Protein AF-A0A0A7CNK3-F1 (afdb_monomer_lite)

Sequence (115 aa):
MVRFALLVTSSAIAATTALEWKCIFGTSTPVAVTPTGDIACMSSDGRNCEWTGSDAGCQSKLKTPVAPSNPLVCGAAHLAQWGSTGYDNPSHWCSQSKLALQAGQWECPDGILTP

Structure (mmCIF, N/CA/C/O backbone):
data_AF-A0A0A7CNK3-F1
#
_entry.id   AF-A0A0A7CNK3-F1
#
loop_
_atom_site.group_PDB
_atom_site.id
_atom_site.type_symbol
_atom_site.label_atom_id
_atom_site.label_alt_id
_atom_site.label_comp_id
_atom_site.label_asym_id
_atom_site.label_entity_id
_atom_site.label_seq_id
_atom_site.pdbx_PDB_ins_code
_atom_site.Cartn_x
_atom_site.Cartn_y
_atom_site.Cartn_z
_atom_site.occupancy
_atom_site.B_iso_or_equiv
_atom_site.auth_seq_id
_atom_site.auth_comp_id
_atom_site.auth_asym_id
_atom_site.auth_atom_id
_atom_site.pdbx_PDB_model_num
ATOM 1 N N . MET A 1 1 ? -27.366 -28.023 51.736 1.00 42.44 1 MET A N 1
ATOM 2 C CA . MET A 1 1 ? -26.134 -27.450 51.149 1.00 42.44 1 MET A CA 1
ATOM 3 C C . MET A 1 1 ? -26.418 -27.161 49.678 1.00 42.44 1 MET A C 1
ATOM 5 O O . MET A 1 1 ? -26.418 -28.091 48.887 1.00 42.44 1 MET A O 1
ATOM 9 N N . VAL A 1 2 ? -26.778 -25.924 49.320 1.00 41.91 2 VAL A N 1
ATOM 10 C CA . VAL A 1 2 ? -27.130 -25.549 47.935 1.00 41.91 2 VAL A CA 1
ATOM 11 C C . VAL A 1 2 ? -25.915 -24.867 47.315 1.00 41.91 2 VAL A C 1
ATOM 13 O O . VAL A 1 2 ? -25.532 -23.780 47.740 1.00 41.91 2 VAL A O 1
ATOM 16 N N . ARG A 1 3 ? -25.261 -25.534 46.361 1.00 54.38 3 ARG A N 1
ATOM 17 C CA . ARG A 1 3 ? -24.150 -24.960 45.595 1.00 54.38 3 ARG A CA 1
ATOM 18 C C . ARG A 1 3 ? -24.732 -24.114 44.463 1.00 54.38 3 ARG A C 1
ATOM 20 O O . ARG A 1 3 ? -25.199 -24.657 43.470 1.00 54.38 3 ARG A O 1
ATOM 27 N N . PHE A 1 4 ? -24.714 -22.795 44.636 1.00 51.47 4 PHE A N 1
ATOM 28 C CA . PHE A 1 4 ? -24.950 -21.842 43.553 1.00 51.47 4 PHE A CA 1
ATOM 29 C C . PHE A 1 4 ? -23.755 -21.887 42.595 1.00 51.47 4 PHE A C 1
ATOM 31 O O . PHE A 1 4 ? -22.652 -21.475 42.950 1.00 51.47 4 PHE A O 1
ATOM 38 N N . ALA A 1 5 ? -23.961 -22.427 41.396 1.00 56.28 5 ALA A N 1
ATOM 39 C CA . ALA A 1 5 ? -22.994 -22.327 40.313 1.00 56.28 5 ALA A CA 1
ATOM 40 C C . ALA A 1 5 ? -23.102 -20.923 39.697 1.00 56.28 5 ALA A C 1
ATOM 42 O O . ALA A 1 5 ? -24.113 -20.597 39.076 1.00 56.28 5 ALA A O 1
ATOM 43 N N . LEU A 1 6 ? -22.083 -20.079 39.897 1.00 53.75 6 LEU A N 1
ATOM 44 C CA . LEU A 1 6 ? -21.947 -18.823 39.160 1.00 53.75 6 LEU A CA 1
ATOM 45 C C . LEU A 1 6 ? -21.630 -19.146 37.694 1.00 53.75 6 LEU A C 1
ATOM 47 O O . LEU A 1 6 ? -20.563 -19.672 37.383 1.00 53.75 6 LEU A O 1
ATOM 51 N N . LEU A 1 7 ? -22.556 -18.813 36.797 1.00 53.16 7 LEU A N 1
ATOM 52 C CA . LEU A 1 7 ? -22.313 -18.781 35.359 1.00 53.16 7 LEU A CA 1
ATOM 53 C C . LEU A 1 7 ? -21.461 -17.545 35.043 1.00 53.16 7 LEU A C 1
ATOM 55 O O . LEU A 1 7 ? -21.953 -16.419 35.081 1.00 53.16 7 LEU A O 1
ATOM 59 N N . VAL A 1 8 ? -20.178 -17.752 34.749 1.00 58.72 8 VAL A N 1
ATOM 60 C CA . VAL A 1 8 ? -19.308 -16.710 34.190 1.00 58.72 8 VAL A CA 1
ATOM 61 C C . VAL A 1 8 ? -19.659 -16.570 32.710 1.00 58.72 8 VAL A C 1
ATOM 63 O O . VAL A 1 8 ? -19.294 -17.410 31.893 1.00 58.72 8 VAL A O 1
ATOM 66 N N . THR A 1 9 ? -20.416 -15.534 32.354 1.00 59.62 9 THR A N 1
ATOM 67 C CA . THR A 1 9 ? -20.708 -15.203 30.955 1.00 59.62 9 THR A CA 1
ATOM 68 C C . THR A 1 9 ? -19.532 -14.427 30.366 1.00 59.62 9 THR A C 1
ATOM 70 O O . THR A 1 9 ? -19.395 -13.225 30.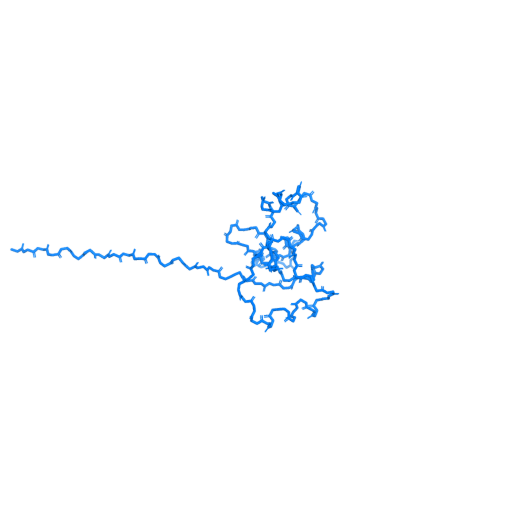593 1.00 59.62 9 THR A O 1
ATOM 73 N N . SER A 1 10 ? -18.657 -15.113 29.632 1.00 58.91 10 SER A N 1
ATOM 74 C CA . SER A 1 10 ? -17.571 -14.485 28.876 1.00 58.91 10 SER A CA 1
ATOM 75 C C . SER A 1 10 ? -18.122 -13.820 27.613 1.00 58.91 10 SER A C 1
ATOM 77 O O . SER A 1 10 ? -18.386 -14.486 26.616 1.00 58.91 10 SER A O 1
ATOM 79 N N . SER A 1 11 ? -18.287 -12.499 27.641 1.00 63.28 11 SER A N 1
ATOM 80 C CA . SER A 1 11 ? -18.529 -11.712 26.430 1.00 63.28 11 SER A CA 1
ATOM 81 C C . SER A 1 11 ? -17.218 -11.556 25.658 1.00 63.28 11 SER A C 1
ATOM 83 O O . SER A 1 11 ? -16.275 -10.942 26.155 1.00 63.28 11 SER A O 1
ATOM 85 N N . ALA A 1 12 ? -17.146 -12.100 24.442 1.00 63.12 12 ALA A N 1
ATOM 86 C CA . ALA A 1 12 ? -16.052 -11.819 23.520 1.00 63.12 12 ALA A CA 1
ATOM 87 C C . ALA A 1 12 ? -16.244 -10.412 22.934 1.00 63.12 12 ALA A C 1
ATOM 89 O O . ALA A 1 12 ? -17.158 -10.175 22.145 1.00 63.12 12 ALA A O 1
ATOM 90 N N . ILE A 1 13 ? -15.398 -9.464 23.337 1.00 57.47 13 ILE A N 1
ATOM 91 C CA . ILE A 1 13 ? -15.311 -8.154 22.692 1.00 57.47 13 ILE A CA 1
ATOM 92 C C . ILE A 1 13 ? -14.549 -8.380 21.383 1.00 57.47 13 ILE A C 1
ATOM 94 O O . ILE A 1 13 ? -13.353 -8.662 21.406 1.00 57.47 13 ILE A O 1
ATOM 98 N N . ALA A 1 14 ? -15.239 -8.304 20.244 1.00 55.97 14 ALA A N 1
ATOM 99 C CA . ALA A 1 14 ? -14.589 -8.284 18.941 1.00 55.97 14 ALA A CA 1
ATOM 100 C C . ALA A 1 14 ? -13.781 -6.982 18.830 1.00 55.97 14 ALA A C 1
ATOM 102 O O . ALA A 1 14 ? -14.330 -5.917 18.553 1.00 55.97 14 ALA A O 1
ATOM 103 N N . ALA A 1 15 ? -12.482 -7.050 19.115 1.00 55.78 15 ALA A N 1
ATOM 104 C CA . ALA A 1 15 ? -11.575 -5.950 18.847 1.00 55.78 15 ALA A CA 1
ATOM 105 C C . ALA A 1 15 ? -11.446 -5.810 17.327 1.00 55.78 15 ALA A C 1
ATOM 107 O O . ALA A 1 15 ? -10.793 -6.624 16.675 1.00 55.78 15 ALA A O 1
ATOM 108 N N . THR A 1 16 ? -12.084 -4.794 16.748 1.00 57.38 16 THR A N 1
ATOM 109 C CA . THR A 1 16 ? -11.795 -4.373 15.377 1.00 57.38 16 THR A CA 1
ATOM 110 C C . THR A 1 16 ? -10.371 -3.828 15.388 1.00 57.38 16 THR A C 1
ATOM 112 O O . THR A 1 16 ? -10.140 -2.682 15.768 1.00 57.38 16 THR A O 1
ATOM 115 N N . THR A 1 17 ? -9.386 -4.668 15.074 1.00 66.62 17 THR A N 1
ATOM 116 C CA . THR A 1 17 ? -7.991 -4.236 14.993 1.00 66.62 17 THR A CA 1
ATOM 117 C C . THR A 1 17 ? -7.895 -3.190 13.893 1.00 66.62 17 THR A C 1
ATOM 119 O O . THR A 1 17 ? -8.068 -3.508 12.714 1.00 66.62 17 THR A O 1
ATOM 122 N N . ALA A 1 18 ? -7.675 -1.935 14.282 1.00 77.50 18 ALA A N 1
ATOM 123 C CA . ALA A 1 18 ? -7.357 -0.881 13.336 1.00 77.50 18 ALA A CA 1
ATOM 124 C C . ALA A 1 18 ? -6.125 -1.313 12.530 1.00 77.50 18 ALA A C 1
ATOM 126 O O . ALA A 1 18 ? -5.161 -1.828 13.098 1.00 77.50 18 ALA A O 1
ATOM 127 N N . LEU A 1 19 ? -6.179 -1.141 11.210 1.00 87.06 19 LEU A N 1
ATOM 128 C CA . LEU A 1 19 ? -5.059 -1.486 10.343 1.00 87.06 19 LEU A CA 1
ATOM 129 C C . LEU A 1 19 ? -3.842 -0.623 10.698 1.00 87.06 19 LEU A C 1
ATOM 131 O O . LEU A 1 19 ? -3.948 0.600 10.808 1.00 87.06 19 LEU A O 1
ATOM 135 N N . GLU A 1 20 ? -2.686 -1.264 10.860 1.00 89.94 20 GLU A N 1
ATOM 136 C CA . GLU A 1 20 ? -1.414 -0.578 11.076 1.00 89.94 20 GLU A CA 1
ATOM 137 C C . GLU A 1 20 ? -0.892 -0.047 9.736 1.00 89.94 20 GLU A C 1
ATOM 139 O O . GLU A 1 20 ? -0.222 -0.746 8.973 1.00 89.94 20 GLU A O 1
ATOM 144 N N . TRP A 1 21 ? -1.254 1.196 9.426 1.00 92.06 21 TRP A N 1
ATOM 145 C CA . TRP A 1 21 ? -0.861 1.859 8.188 1.00 92.06 21 TRP A CA 1
ATOM 146 C C . TRP A 1 21 ? 0.626 2.208 8.168 1.00 92.06 21 TRP A C 1
ATOM 148 O O . TRP A 1 21 ? 1.152 2.835 9.087 1.00 92.06 21 TRP A O 1
ATOM 158 N N . LYS A 1 22 ? 1.289 1.860 7.067 1.00 92.38 22 LYS A N 1
ATOM 159 C CA . LYS A 1 22 ? 2.703 2.123 6.806 1.00 92.38 22 LYS A CA 1
ATOM 160 C C . LYS A 1 22 ? 2.866 2.767 5.437 1.00 92.38 22 LYS A C 1
ATOM 162 O O . LYS A 1 22 ? 2.147 2.462 4.490 1.00 92.38 22 LYS A O 1
ATOM 167 N N . CYS A 1 23 ? 3.849 3.649 5.334 1.00 92.50 23 CYS A N 1
ATOM 168 C CA . CYS A 1 23 ? 4.314 4.178 4.061 1.00 92.50 23 CYS A CA 1
ATOM 169 C C . CYS A 1 23 ? 5.599 3.457 3.688 1.00 92.50 23 CYS A C 1
ATOM 171 O O . CYS A 1 23 ? 6.612 3.611 4.370 1.00 92.50 23 CYS A O 1
ATOM 173 N N . ILE A 1 24 ? 5.539 2.669 2.621 1.00 91.06 24 ILE A N 1
ATOM 174 C CA . ILE A 1 24 ? 6.697 1.980 2.058 1.00 91.06 24 ILE A CA 1
ATOM 175 C C . ILE A 1 24 ? 7.180 2.708 0.806 1.00 91.06 24 ILE A C 1
ATOM 177 O O . ILE A 1 24 ? 6.391 3.321 0.079 1.00 91.06 24 ILE A O 1
ATOM 181 N N . PHE A 1 25 ? 8.480 2.609 0.549 1.00 84.00 25 PHE A N 1
ATOM 182 C CA . PHE A 1 25 ? 9.092 3.190 -0.636 1.00 84.00 25 PHE A CA 1
ATOM 183 C C . PHE A 1 25 ? 8.451 2.633 -1.919 1.00 84.00 25 PHE A C 1
ATOM 185 O O . PHE A 1 25 ? 8.190 1.435 -2.028 1.00 84.00 25 PHE A O 1
ATOM 192 N N . GLY A 1 26 ? 8.179 3.508 -2.889 1.00 80.56 26 GLY A N 1
ATOM 193 C CA . GLY A 1 26 ? 7.713 3.124 -4.228 1.00 80.56 26 GLY A CA 1
ATOM 194 C C . GLY A 1 26 ? 6.219 2.806 -4.370 1.00 80.56 26 GLY A C 1
ATOM 195 O O . GLY A 1 26 ? 5.771 2.566 -5.486 1.00 80.56 26 GLY A O 1
ATOM 196 N N . THR A 1 27 ? 5.434 2.827 -3.286 1.00 84.69 27 THR A N 1
ATOM 197 C CA . THR A 1 27 ? 3.968 2.635 -3.354 1.00 84.69 27 THR A CA 1
ATOM 198 C C . THR A 1 27 ? 3.202 3.952 -3.205 1.00 84.69 27 THR A C 1
ATOM 200 O O . THR A 1 27 ? 2.085 4.069 -3.687 1.00 84.69 27 THR A O 1
ATOM 203 N N . SER A 1 28 ? 3.799 4.971 -2.578 1.00 88.62 28 SER A N 1
ATOM 204 C CA . SER A 1 28 ? 3.274 6.346 -2.470 1.00 88.62 28 SER A CA 1
ATOM 205 C C . SER A 1 28 ? 1.803 6.476 -2.013 1.00 88.62 28 SER A C 1
ATOM 207 O O . SER A 1 28 ? 1.183 7.522 -2.160 1.00 88.62 28 SER A O 1
ATOM 209 N N . THR A 1 29 ? 1.237 5.447 -1.389 1.00 92.75 29 THR A N 1
ATOM 210 C CA . THR A 1 29 ? -0.034 5.453 -0.654 1.00 92.75 29 THR A CA 1
ATOM 211 C C . THR A 1 29 ? 0.180 4.678 0.642 1.00 92.75 29 THR A C 1
ATOM 213 O O . THR A 1 29 ? 0.989 3.743 0.650 1.00 92.75 29 THR A O 1
ATOM 216 N N . PRO A 1 30 ? -0.519 5.014 1.740 1.00 93.88 30 PRO A N 1
ATOM 217 C CA . PRO A 1 30 ? -0.477 4.187 2.933 1.00 93.88 30 PRO A CA 1
ATOM 218 C C . PRO A 1 30 ? -0.998 2.784 2.623 1.00 93.88 30 PRO A C 1
ATOM 220 O O . PRO A 1 30 ? -2.049 2.629 1.993 1.00 93.88 30 PRO A O 1
ATOM 223 N N . VAL A 1 31 ? -0.267 1.776 3.083 1.00 94.56 31 VAL A N 1
ATOM 224 C CA . VAL A 1 31 ? -0.605 0.358 2.950 1.00 94.56 31 VAL A CA 1
ATOM 225 C C . VAL A 1 31 ? -0.563 -0.330 4.306 1.00 94.56 31 VAL A C 1
ATOM 227 O O . VAL A 1 31 ? 0.122 0.124 5.219 1.00 94.56 31 VAL A O 1
ATOM 230 N N . ALA A 1 32 ? -1.305 -1.418 4.456 1.00 93.62 32 ALA A N 1
ATOM 231 C CA . ALA A 1 32 ? -1.350 -2.204 5.680 1.00 93.62 32 ALA A CA 1
ATOM 232 C C . ALA A 1 32 ? -1.552 -3.687 5.370 1.00 93.62 32 ALA A C 1
ATOM 234 O O . ALA A 1 32 ? -2.011 -4.054 4.287 1.00 93.62 32 ALA A O 1
ATOM 235 N N . VAL A 1 33 ? -1.244 -4.531 6.352 1.00 92.75 33 VAL A N 1
ATOM 236 C CA . VAL A 1 33 ? -1.618 -5.946 6.336 1.00 92.75 33 VAL A CA 1
ATOM 237 C C . VAL A 1 33 ? -2.967 -6.085 7.037 1.00 92.75 33 VAL A C 1
ATOM 239 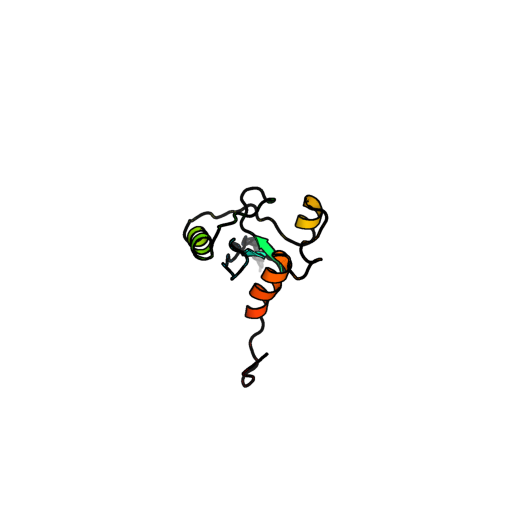O O . VAL A 1 33 ? -3.152 -5.626 8.163 1.00 92.75 33 VAL A O 1
ATOM 242 N N . THR A 1 34 ? -3.929 -6.685 6.350 1.00 91.50 34 THR A N 1
ATOM 243 C CA . THR A 1 34 ? -5.252 -7.014 6.889 1.00 91.50 34 THR A CA 1
ATOM 244 C C . THR A 1 34 ? -5.167 -8.163 7.900 1.00 91.50 34 THR A C 1
ATOM 246 O O . THR A 1 34 ? -4.211 -8.939 7.863 1.00 91.50 34 THR A O 1
ATOM 249 N N . PRO A 1 35 ? -6.178 -8.358 8.769 1.00 88.94 35 PRO A N 1
ATOM 250 C CA . PRO A 1 35 ? -6.198 -9.487 9.706 1.00 88.94 35 PRO A CA 1
ATOM 251 C C . PRO A 1 35 ? -6.134 -10.866 9.032 1.00 88.94 35 PRO A C 1
ATOM 253 O O . PRO A 1 35 ? -5.701 -11.834 9.649 1.00 88.94 35 PRO A O 1
ATOM 256 N N . THR A 1 36 ? -6.551 -10.965 7.766 1.00 88.19 36 THR A N 1
ATOM 257 C CA . THR A 1 36 ? -6.462 -12.189 6.955 1.00 88.19 36 THR A CA 1
ATOM 258 C C . THR A 1 36 ? -5.107 -12.354 6.258 1.00 88.19 36 THR A C 1
ATOM 260 O O . THR A 1 36 ? -4.901 -13.344 5.563 1.00 88.19 36 THR A O 1
ATOM 263 N N . GLY A 1 37 ? -4.175 -11.411 6.434 1.00 90.12 37 GLY A N 1
ATOM 264 C CA . GLY A 1 37 ? -2.825 -11.450 5.865 1.00 90.12 37 GLY A CA 1
ATOM 265 C C . GLY A 1 37 ? -2.695 -10.861 4.457 1.00 90.12 37 GLY A C 1
ATOM 266 O O . GLY A 1 37 ? -1.602 -10.877 3.890 1.00 90.12 37 GLY A O 1
ATOM 267 N N . ASP A 1 38 ? -3.779 -10.329 3.889 1.00 94.00 38 ASP A N 1
ATOM 268 C CA . ASP A 1 38 ? -3.762 -9.637 2.599 1.00 94.00 38 ASP A CA 1
ATOM 269 C C . ASP A 1 38 ? -3.315 -8.185 2.729 1.00 94.00 38 ASP A C 1
ATOM 271 O O . ASP A 1 38 ? -3.463 -7.570 3.783 1.00 94.00 38 ASP A O 1
ATOM 275 N N . ILE A 1 39 ? -2.809 -7.616 1.639 1.00 95.12 39 ILE A N 1
ATOM 276 C CA . ILE A 1 39 ? -2.427 -6.209 1.583 1.00 95.12 39 ILE A CA 1
ATOM 277 C C . ILE A 1 39 ? -3.648 -5.341 1.312 1.00 95.12 39 ILE A C 1
ATOM 279 O O . ILE A 1 39 ? -4.460 -5.638 0.441 1.00 95.12 39 ILE A O 1
ATOM 283 N N . ALA A 1 40 ? -3.745 -4.238 2.038 1.00 94.81 40 ALA A N 1
ATOM 284 C CA . ALA A 1 40 ? -4.714 -3.183 1.816 1.00 94.81 40 ALA A CA 1
ATOM 285 C C . ALA A 1 40 ? -4.002 -1.862 1.535 1.00 94.81 40 ALA A C 1
ATOM 287 O O . ALA A 1 40 ? -2.980 -1.574 2.157 1.00 94.81 40 ALA A O 1
ATOM 288 N N . CYS A 1 41 ? -4.568 -1.030 0.664 1.00 94.25 41 CYS A N 1
ATOM 289 C CA . CYS A 1 41 ? -4.215 0.386 0.598 1.00 94.25 41 CYS A CA 1
ATOM 290 C C . CYS A 1 41 ? -5.296 1.240 1.268 1.00 94.25 41 CYS A C 1
ATOM 292 O O . CYS A 1 41 ? -6.474 0.871 1.329 1.00 94.25 41 CYS A O 1
ATOM 294 N N . MET A 1 42 ? -4.892 2.402 1.775 1.00 92.81 42 MET A N 1
ATOM 295 C CA . MET A 1 42 ? -5.827 3.389 2.295 1.00 92.81 42 MET A CA 1
ATOM 296 C C . MET A 1 42 ? -6.713 3.880 1.153 1.00 92.81 42 MET A C 1
ATOM 298 O O . MET A 1 42 ? -6.217 4.310 0.116 1.00 92.81 42 MET A O 1
ATOM 302 N N . SER A 1 43 ? -8.022 3.783 1.347 1.00 92.00 43 SER A N 1
ATOM 303 C CA . SER A 1 43 ? -9.038 4.126 0.358 1.00 92.00 43 SER A CA 1
ATOM 304 C C . SER A 1 43 ? -10.292 4.631 1.070 1.00 92.00 43 SER A C 1
ATOM 306 O O . SER A 1 43 ? -10.575 4.248 2.208 1.00 92.00 43 SER A O 1
ATOM 308 N N . SER A 1 44 ? -11.028 5.530 0.427 1.00 90.44 44 SER A N 1
ATOM 309 C CA . SER A 1 44 ? -12.311 6.042 0.914 1.00 90.44 44 SER A CA 1
ATOM 310 C C . SER A 1 44 ? -13.511 5.321 0.286 1.00 90.44 44 SER A C 1
ATOM 312 O O . SER A 1 44 ? -14.599 5.331 0.858 1.00 90.44 44 SER A O 1
ATOM 314 N N . ASP A 1 45 ? -13.317 4.641 -0.846 1.00 90.56 45 ASP A N 1
ATOM 315 C CA . ASP A 1 45 ? -14.372 4.005 -1.641 1.00 90.56 45 ASP A CA 1
ATOM 316 C C . ASP A 1 45 ? -14.223 2.477 -1.758 1.00 90.56 45 ASP A C 1
ATOM 318 O O . ASP A 1 45 ? -15.093 1.818 -2.329 1.00 90.56 45 ASP A O 1
ATOM 322 N N . GLY A 1 46 ? -13.159 1.893 -1.197 1.00 91.19 46 GLY A N 1
ATOM 323 C CA . GLY A 1 46 ? -12.864 0.461 -1.293 1.00 91.19 46 GLY A CA 1
ATOM 324 C C . GLY A 1 46 ? -12.411 0.024 -2.679 1.00 91.19 46 GLY A C 1
ATOM 325 O O . GLY A 1 46 ? -12.356 -1.179 -2.938 1.00 91.19 46 GLY A O 1
ATOM 326 N N . ARG A 1 47 ? -12.116 0.977 -3.573 1.00 91.50 47 ARG A N 1
ATOM 327 C CA . ARG A 1 47 ? -11.803 0.731 -4.983 1.00 91.50 47 ARG A CA 1
ATOM 328 C C . ARG A 1 47 ? -10.546 1.438 -5.463 1.00 91.50 47 ARG A C 1
ATOM 330 O O . ARG A 1 47 ? -9.778 0.847 -6.217 1.00 91.50 47 ARG A O 1
ATOM 337 N N . ASN A 1 48 ? -10.339 2.682 -5.057 1.00 91.62 48 ASN A N 1
ATOM 338 C CA . ASN A 1 48 ? -9.215 3.519 -5.449 1.00 91.62 48 ASN A CA 1
ATOM 339 C C . ASN A 1 48 ? -8.367 3.851 -4.223 1.00 91.62 48 ASN A C 1
ATOM 341 O O . ASN A 1 48 ? -8.884 4.321 -3.208 1.00 91.62 48 ASN A O 1
ATOM 345 N N . CYS A 1 49 ? -7.058 3.629 -4.318 1.00 92.94 49 CYS A N 1
ATOM 346 C CA . CYS A 1 49 ? -6.143 4.040 -3.261 1.00 92.94 49 CYS A CA 1
ATOM 347 C C . CYS A 1 49 ? -5.997 5.566 -3.220 1.00 92.94 49 CYS A C 1
ATOM 349 O O . CYS A 1 49 ? -6.021 6.248 -4.247 1.00 92.94 49 CYS A O 1
ATOM 351 N N . GLU A 1 50 ? -5.758 6.088 -2.025 1.00 92.56 50 GLU A N 1
ATOM 352 C CA . GLU A 1 50 ? -5.429 7.484 -1.746 1.00 92.56 50 GLU A CA 1
ATOM 353 C C . GLU A 1 50 ? -3.965 7.776 -2.116 1.00 92.56 50 GLU A C 1
ATOM 355 O O . GLU A 1 50 ? -3.131 8.087 -1.259 1.00 92.56 50 GLU A O 1
ATOM 360 N N . TRP A 1 51 ? -3.643 7.658 -3.408 1.00 92.81 51 TRP A N 1
ATOM 361 C CA . TRP A 1 51 ? -2.301 7.903 -3.925 1.00 92.81 51 TRP A CA 1
ATOM 362 C C . TRP A 1 51 ? -1.832 9.316 -3.597 1.00 92.81 51 TRP A C 1
ATOM 364 O O . TRP A 1 51 ? -2.531 10.312 -3.785 1.00 92.81 51 TRP A O 1
ATOM 374 N N . THR A 1 52 ? -0.594 9.402 -3.149 1.00 86.94 52 THR A N 1
ATOM 375 C CA . THR A 1 52 ? 0.114 10.650 -2.918 1.00 86.94 52 THR A CA 1
ATOM 376 C C . THR A 1 52 ? 1.301 10.666 -3.869 1.00 86.94 52 THR A C 1
ATOM 378 O O . THR A 1 52 ? 1.944 9.647 -4.065 1.00 86.94 52 THR A O 1
ATOM 381 N N . GLY A 1 53 ? 1.605 11.780 -4.529 1.00 87.69 53 GLY A N 1
ATOM 382 C CA . GLY A 1 53 ? 2.670 11.802 -5.545 1.00 87.69 53 GLY A CA 1
ATOM 383 C C . GLY A 1 53 ? 4.099 11.646 -4.997 1.00 87.69 53 GLY A C 1
ATOM 384 O O . GLY A 1 53 ? 5.051 11.859 -5.741 1.00 87.69 53 GLY A O 1
ATOM 385 N N . SER A 1 54 ? 4.275 11.380 -3.697 1.00 90.38 54 SER A N 1
ATOM 386 C CA . SER A 1 54 ? 5.578 11.292 -3.034 1.00 90.38 54 SER A CA 1
ATOM 387 C C . SER A 1 54 ? 5.498 10.587 -1.677 1.00 90.38 54 SER A C 1
ATOM 389 O O . SER A 1 54 ? 4.451 10.572 -1.029 1.00 90.38 54 SER A O 1
ATOM 391 N N . ASP A 1 55 ? 6.633 10.091 -1.183 1.00 88.56 55 ASP A N 1
ATOM 392 C CA . ASP A 1 55 ? 6.725 9.490 0.156 1.00 88.56 55 ASP A CA 1
ATOM 393 C C . ASP A 1 55 ? 6.353 10.488 1.265 1.00 88.56 55 ASP A C 1
ATOM 395 O O . ASP A 1 55 ? 5.663 10.139 2.221 1.00 88.56 55 ASP A O 1
ATOM 399 N N . ALA A 1 56 ? 6.738 11.760 1.114 1.00 90.38 56 ALA A N 1
ATOM 400 C CA . ALA A 1 56 ? 6.347 12.825 2.038 1.00 90.38 56 ALA A CA 1
A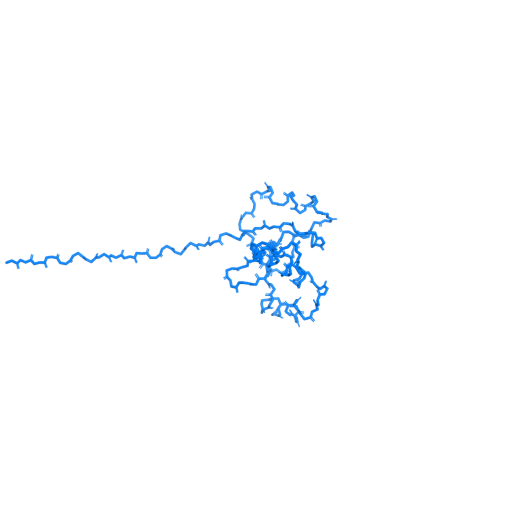TOM 401 C C . ALA A 1 56 ? 4.821 13.047 2.052 1.00 90.38 56 ALA A C 1
ATOM 403 O O . ALA A 1 56 ? 4.232 13.294 3.112 1.00 90.38 56 ALA A O 1
ATOM 404 N N . GLY A 1 57 ? 4.169 12.915 0.892 1.00 90.62 57 GLY A N 1
ATOM 405 C CA . GLY A 1 57 ? 2.713 12.928 0.775 1.00 90.62 57 GLY A CA 1
ATOM 406 C C . GLY A 1 57 ? 2.077 11.768 1.540 1.00 90.62 57 GLY A C 1
ATOM 407 O O . GLY A 1 57 ? 1.143 11.985 2.314 1.00 90.62 57 GLY A O 1
ATOM 408 N N . CYS A 1 58 ? 2.641 10.567 1.414 1.00 91.88 58 CYS A N 1
ATOM 409 C CA . CYS A 1 58 ? 2.153 9.379 2.107 1.00 91.88 58 CYS A CA 1
ATOM 410 C C . CYS A 1 58 ? 2.240 9.573 3.624 1.00 91.88 58 CYS A C 1
ATOM 412 O O . CYS A 1 58 ? 1.255 9.403 4.342 1.00 91.88 58 CYS A O 1
ATOM 414 N N . GLN A 1 59 ? 3.395 10.029 4.115 1.00 90.69 59 GLN A N 1
ATOM 415 C CA . GLN A 1 59 ? 3.613 10.294 5.541 1.00 90.69 59 GLN A CA 1
ATOM 416 C C . GLN A 1 59 ? 2.643 11.349 6.092 1.00 90.69 59 GLN A C 1
ATOM 418 O O . GLN A 1 59 ? 2.241 11.291 7.253 1.00 90.69 59 GLN A O 1
ATOM 423 N N . SER A 1 60 ? 2.228 12.309 5.264 1.00 90.12 60 SER A N 1
ATOM 424 C CA . SER A 1 60 ? 1.239 13.321 5.652 1.00 90.12 60 SER A CA 1
ATOM 425 C C . SER A 1 60 ? -0.161 12.724 5.848 1.00 90.12 60 SER A C 1
ATOM 427 O O . SER A 1 60 ? -0.880 13.152 6.754 1.00 90.12 60 SER A O 1
ATOM 429 N N . LYS A 1 61 ? -0.534 11.687 5.081 1.00 87.81 61 LYS A N 1
ATOM 430 C CA . LYS A 1 61 ? -1.799 10.956 5.280 1.00 87.81 61 LYS A CA 1
ATOM 431 C C . LYS A 1 61 ? -1.829 10.236 6.631 1.00 87.81 61 LYS A C 1
ATOM 433 O O . LYS A 1 61 ? -2.858 10.274 7.291 1.00 87.81 61 LYS A O 1
ATOM 438 N N . LEU A 1 62 ? -0.703 9.677 7.087 1.00 88.06 62 LEU A N 1
ATOM 439 C CA . LEU A 1 62 ? -0.612 9.000 8.394 1.00 88.06 62 LEU A CA 1
ATOM 440 C C . LEU A 1 62 ? -0.775 9.947 9.594 1.00 88.06 62 LEU A C 1
ATOM 442 O O . LEU A 1 62 ? -1.225 9.530 10.656 1.00 88.06 62 LEU A O 1
ATOM 446 N N . LYS A 1 63 ? -0.412 11.226 9.437 1.00 81.00 63 LYS A N 1
ATOM 447 C CA . LYS A 1 63 ? -0.565 12.257 10.481 1.00 81.00 63 LYS A CA 1
ATOM 448 C C . LYS A 1 63 ? -1.993 12.782 10.593 1.00 81.00 63 LYS A C 1
ATOM 450 O O . LYS A 1 63 ? -2.333 13.422 11.586 1.00 81.00 63 LYS A O 1
ATOM 455 N N . THR A 1 64 ? -2.808 12.559 9.564 1.00 68.75 64 THR A N 1
ATOM 456 C CA . THR A 1 64 ? -4.199 12.996 9.563 1.00 68.75 64 THR A CA 1
ATOM 457 C C . THR A 1 64 ? -5.027 11.921 10.264 1.00 68.75 64 THR A C 1
ATOM 459 O O . THR A 1 64 ? -4.959 10.762 9.857 1.00 68.75 64 THR A O 1
ATOM 462 N N . PRO A 1 65 ? -5.816 12.255 11.298 1.00 60.38 65 PRO A N 1
ATOM 463 C CA . PRO A 1 65 ? -6.721 11.306 11.927 1.00 60.38 65 PRO A CA 1
ATOM 464 C C . PRO A 1 65 ? -7.885 11.008 10.976 1.00 60.38 65 PRO A C 1
ATOM 466 O O . PRO A 1 65 ? -8.979 11.539 11.121 1.00 60.38 65 PRO A O 1
ATOM 469 N N . VAL A 1 66 ? -7.643 10.170 9.973 1.00 56.94 66 VAL A N 1
ATOM 470 C CA . VAL A 1 66 ? -8.697 9.517 9.198 1.00 56.94 66 VAL A CA 1
ATOM 471 C C . VAL A 1 66 ? -8.537 8.011 9.370 1.00 56.94 66 VAL A C 1
ATOM 473 O O . VAL A 1 66 ? -8.059 7.287 8.505 1.00 56.94 66 VAL A O 1
ATOM 476 N N . ALA A 1 67 ? -8.928 7.550 10.554 1.00 54.44 67 ALA A N 1
ATOM 477 C CA . ALA A 1 67 ? -9.664 6.298 10.675 1.00 54.44 67 ALA A CA 1
ATOM 478 C C . ALA A 1 67 ? -11.131 6.586 10.296 1.00 54.44 67 ALA A C 1
ATOM 480 O O . ALA A 1 67 ? -11.567 7.716 10.520 1.00 54.44 67 ALA A O 1
ATOM 481 N N . PRO A 1 68 ? -11.957 5.641 9.820 1.00 57.16 68 PRO A N 1
ATOM 482 C CA . PRO A 1 68 ? -11.702 4.373 9.149 1.00 57.16 68 PRO A CA 1
ATOM 483 C C . PRO A 1 68 ? -11.747 4.554 7.620 1.00 57.16 68 PRO A C 1
ATOM 485 O O . PRO A 1 68 ? -12.696 5.112 7.072 1.00 57.16 68 PRO A O 1
ATOM 488 N N . SER A 1 69 ? -10.735 4.064 6.913 1.00 70.81 69 SER A N 1
ATOM 489 C CA . SER A 1 69 ? -10.797 3.892 5.460 1.00 70.81 69 SER A CA 1
ATOM 490 C C . SER A 1 69 ? -11.707 2.708 5.117 1.00 70.81 69 SER A C 1
ATOM 492 O O . SER A 1 69 ? -11.800 1.757 5.892 1.00 70.81 69 SER A O 1
ATOM 494 N N . ASN A 1 70 ? -12.376 2.753 3.964 1.00 89.56 70 ASN A N 1
ATOM 495 C CA . ASN A 1 70 ? -12.879 1.550 3.305 1.00 89.56 70 ASN A CA 1
ATOM 496 C C . ASN A 1 70 ? -11.720 1.043 2.437 1.00 89.56 70 ASN A C 1
ATOM 498 O O . ASN A 1 70 ? -11.567 1.536 1.321 1.00 89.56 70 ASN A O 1
ATOM 502 N N . PRO A 1 71 ? -10.816 0.191 2.955 1.00 92.19 71 PRO A N 1
ATOM 503 C CA . PRO A 1 71 ? -9.609 -0.179 2.234 1.00 92.19 71 PRO A CA 1
ATOM 504 C C . PRO A 1 71 ? -9.937 -0.921 0.942 1.00 92.19 71 PRO A C 1
ATOM 506 O O . PRO A 1 71 ? -10.797 -1.801 0.919 1.00 92.19 71 PRO A O 1
ATOM 509 N N . LEU A 1 72 ? -9.165 -0.649 -0.107 1.00 94.00 72 LEU A N 1
ATOM 510 C CA . LEU A 1 72 ? -9.066 -1.584 -1.219 1.00 94.00 72 LEU A CA 1
ATOM 511 C C . LEU A 1 72 ? -8.113 -2.699 -0.784 1.00 94.00 72 LEU A C 1
ATOM 513 O O . LEU A 1 72 ? -6.927 -2.455 -0.546 1.00 94.00 72 LEU A O 1
ATOM 517 N N . VAL A 1 73 ? -8.646 -3.912 -0.678 1.00 95.56 73 VAL A N 1
ATOM 518 C CA . VAL A 1 73 ? -7.890 -5.110 -0.305 1.00 95.56 73 VAL A CA 1
ATOM 519 C C . VAL A 1 73 ? -7.472 -5.853 -1.575 1.00 95.56 73 VAL A C 1
ATOM 521 O O . VAL A 1 73 ? -8.296 -6.086 -2.458 1.00 95.56 73 VAL A O 1
ATOM 524 N N . CYS A 1 74 ? -6.194 -6.218 -1.670 1.00 96.75 74 CYS A N 1
ATOM 525 C CA . CYS A 1 74 ? -5.638 -7.093 -2.703 1.00 96.75 74 CYS A CA 1
ATOM 526 C C . CYS A 1 74 ? -6.263 -8.506 -2.634 1.00 96.75 74 CYS A C 1
ATOM 528 O O . CYS A 1 74 ? -7.158 -8.784 -1.835 1.00 96.75 74 CYS A O 1
ATOM 530 N N . GLY A 1 75 ? -5.835 -9.428 -3.496 1.00 95.88 75 GLY A N 1
ATOM 531 C CA . GLY A 1 75 ? -6.362 -10.792 -3.488 1.00 95.88 75 GLY A CA 1
ATOM 532 C C . GLY A 1 75 ? -7.778 -10.867 -4.062 1.00 95.88 75 GLY A C 1
ATOM 533 O O . GLY A 1 75 ? -8.066 -10.307 -5.120 1.00 95.88 75 GLY A O 1
ATOM 534 N N . ALA A 1 76 ? -8.672 -11.582 -3.378 1.00 94.75 76 ALA A N 1
ATOM 535 C CA . ALA A 1 76 ? -10.022 -11.855 -3.877 1.00 94.75 76 ALA A CA 1
ATOM 536 C C . ALA A 1 76 ? -10.879 -10.586 -4.054 1.00 94.75 76 ALA A C 1
ATOM 538 O O . ALA A 1 76 ? -11.643 -10.490 -5.014 1.00 94.75 76 ALA A O 1
ATOM 539 N N . ALA A 1 77 ? -10.738 -9.599 -3.162 1.00 91.69 77 ALA A N 1
ATOM 540 C CA . ALA A 1 77 ? -11.490 -8.346 -3.248 1.00 91.69 77 ALA A CA 1
ATOM 541 C C . ALA A 1 77 ? -11.061 -7.509 -4.466 1.00 91.69 77 ALA A C 1
ATOM 543 O O . ALA A 1 77 ? -11.909 -7.041 -5.226 1.00 91.69 77 ALA A O 1
ATOM 544 N N . HIS A 1 78 ? -9.754 -7.396 -4.710 1.00 95.50 78 HIS A N 1
ATOM 545 C CA . HIS A 1 78 ? -9.219 -6.746 -5.905 1.00 95.50 78 HIS A CA 1
ATOM 546 C C . HIS A 1 78 ? -9.615 -7.494 -7.187 1.00 95.50 78 HIS A C 1
ATOM 548 O O . HIS A 1 78 ? -10.011 -6.857 -8.164 1.00 95.50 78 HIS A O 1
ATOM 554 N N . LEU A 1 79 ? -9.610 -8.834 -7.172 1.00 95.69 79 LEU A N 1
ATOM 555 C CA . LEU A 1 79 ? -10.049 -9.661 -8.303 1.00 95.69 79 LEU A CA 1
ATOM 556 C C . LEU A 1 79 ? -11.500 -9.376 -8.691 1.00 95.69 79 LEU A C 1
ATOM 558 O O . LEU A 1 79 ? -11.790 -9.205 -9.874 1.00 95.69 79 LEU A O 1
ATOM 562 N N . ALA A 1 80 ? -12.389 -9.262 -7.705 1.00 93.81 80 ALA A N 1
ATOM 563 C CA . ALA A 1 80 ? -13.798 -8.964 -7.940 1.00 93.81 80 ALA A CA 1
ATOM 564 C C . ALA A 1 80 ? -14.031 -7.595 -8.610 1.00 93.81 80 ALA A C 1
ATOM 566 O O . ALA A 1 80 ? -15.030 -7.423 -9.303 1.00 93.81 80 ALA A O 1
ATOM 567 N N . GLN A 1 81 ? -13.128 -6.628 -8.421 1.00 93.25 81 GLN A N 1
ATOM 568 C CA . GLN A 1 81 ? -13.280 -5.268 -8.950 1.00 93.25 81 GLN A CA 1
ATOM 569 C C . GLN A 1 81 ? -12.493 -5.006 -10.240 1.00 93.25 81 GLN A C 1
ATOM 571 O O . GLN A 1 81 ? -12.958 -4.254 -11.099 1.00 93.25 81 GLN A O 1
ATOM 576 N N . TRP A 1 82 ? -11.301 -5.593 -10.367 1.00 93.06 82 TRP A N 1
ATOM 577 C CA . TRP A 1 82 ? -10.317 -5.256 -11.403 1.00 93.06 82 TRP A CA 1
ATOM 578 C C . TRP A 1 82 ? -9.939 -6.435 -12.305 1.00 93.06 82 TRP A C 1
ATOM 580 O O . TRP A 1 82 ? -9.180 -6.254 -13.255 1.00 93.06 82 TRP A O 1
ATOM 590 N N . GLY A 1 83 ? -10.446 -7.642 -12.034 1.00 95.75 83 GLY A N 1
ATOM 591 C CA . GLY A 1 83 ? -10.164 -8.831 -12.846 1.00 95.75 83 GLY A CA 1
ATOM 592 C C . GLY A 1 83 ? -8.772 -9.437 -12.632 1.00 95.75 83 GLY A C 1
ATOM 593 O O . GLY A 1 83 ? -8.393 -10.353 -13.355 1.00 95.75 83 GLY A O 1
ATOM 594 N N . SER A 1 84 ? -8.023 -8.969 -11.631 1.00 95.12 84 SER A N 1
ATOM 595 C CA . SER A 1 84 ? -6.759 -9.561 -11.180 1.00 95.12 84 SER A CA 1
ATOM 596 C C . SER A 1 84 ? -6.660 -9.492 -9.663 1.00 95.12 84 SER A C 1
ATOM 598 O O . SER A 1 84 ? -7.255 -8.618 -9.039 1.00 95.12 84 SER A O 1
ATOM 600 N N . THR A 1 85 ? -5.887 -10.371 -9.038 1.00 96.25 85 THR A N 1
ATOM 601 C CA . THR A 1 85 ? -5.665 -10.326 -7.582 1.00 96.25 85 THR A CA 1
ATOM 602 C C . THR A 1 85 ? -4.743 -9.179 -7.161 1.00 96.25 85 THR A C 1
ATOM 604 O O . THR A 1 85 ? -4.600 -8.883 -5.976 1.00 96.25 85 THR A O 1
ATOM 607 N N . GLY A 1 86 ? -4.059 -8.568 -8.130 1.00 95.50 86 GLY A N 1
ATOM 608 C CA . GLY A 1 86 ? -2.937 -7.668 -7.898 1.00 95.50 86 GLY A CA 1
ATOM 609 C C . GLY A 1 86 ? -1.632 -8.391 -7.542 1.00 95.50 86 GLY A C 1
ATOM 610 O O . GLY A 1 86 ? -0.582 -7.755 -7.587 1.00 95.50 86 GLY A O 1
ATOM 611 N N . TYR A 1 87 ? -1.663 -9.694 -7.238 1.00 96.44 87 TYR A N 1
ATOM 612 C CA . TYR A 1 87 ? -0.467 -10.507 -6.982 1.00 96.44 87 TYR A CA 1
ATOM 613 C C . TYR A 1 87 ? 0.043 -11.248 -8.223 1.00 96.44 87 TYR A C 1
ATOM 615 O O . TYR A 1 87 ? 1.159 -11.756 -8.226 1.00 96.44 87 TYR A O 1
ATOM 623 N N . ASP A 1 88 ? -0.749 -11.271 -9.295 1.00 95.06 88 ASP A N 1
ATOM 624 C CA . ASP A 1 88 ? -0.417 -11.962 -10.547 1.00 95.06 88 ASP A CA 1
ATOM 625 C C . ASP A 1 88 ? 0.786 -11.330 -11.276 1.00 95.06 88 ASP A C 1
ATOM 627 O O . ASP A 1 88 ? 1.408 -11.958 -12.130 1.00 95.06 88 ASP A O 1
ATOM 631 N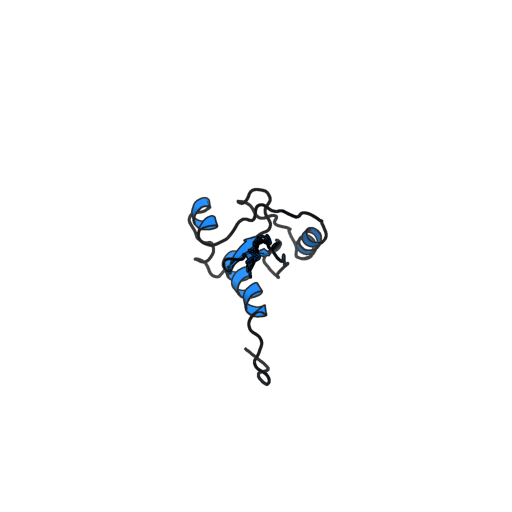 N . ASN A 1 89 ? 1.135 -10.084 -10.933 1.00 93.94 89 ASN A N 1
ATOM 632 C CA . ASN A 1 89 ? 2.297 -9.372 -11.454 1.00 93.94 89 ASN A CA 1
ATOM 633 C C . ASN A 1 89 ? 3.245 -8.990 -10.297 1.00 93.94 89 ASN A C 1
ATOM 635 O O . ASN A 1 89 ? 2.847 -8.215 -9.418 1.00 93.94 89 ASN A O 1
ATOM 639 N N . PRO A 1 90 ? 4.510 -9.456 -10.297 1.00 93.25 90 PRO A N 1
ATOM 640 C CA . PRO A 1 90 ? 5.487 -9.121 -9.260 1.00 93.25 90 PRO A CA 1
ATOM 641 C C . PRO A 1 90 ? 5.758 -7.621 -9.114 1.00 93.25 90 PRO A C 1
ATOM 643 O O . PRO A 1 90 ? 6.050 -7.164 -8.015 1.00 93.25 90 PRO A O 1
ATOM 646 N N . SER A 1 91 ? 5.648 -6.836 -10.187 1.00 93.06 91 SER A N 1
ATOM 647 C CA . SER A 1 91 ? 5.878 -5.384 -10.174 1.00 93.06 91 SER A CA 1
ATOM 648 C C . SER A 1 91 ? 4.653 -4.571 -9.745 1.00 93.06 91 SER A C 1
ATOM 650 O O . SER A 1 91 ? 4.746 -3.354 -9.614 1.00 93.06 91 SER A O 1
ATOM 652 N N . HIS A 1 92 ? 3.500 -5.209 -9.537 1.00 94.62 92 HIS A N 1
ATOM 653 C CA . HIS A 1 92 ? 2.296 -4.523 -9.080 1.00 94.62 92 HIS A CA 1
ATOM 654 C C . HIS A 1 92 ? 2.416 -4.124 -7.602 1.00 94.62 92 HIS A C 1
ATOM 656 O O . HIS A 1 92 ? 3.054 -4.818 -6.806 1.00 94.62 92 HIS A O 1
ATOM 662 N N . TRP A 1 93 ? 1.770 -3.022 -7.214 1.00 94.38 93 TRP A N 1
ATOM 663 C CA . TRP A 1 93 ? 1.896 -2.462 -5.865 1.00 94.38 93 TRP A CA 1
ATOM 664 C C . TRP A 1 93 ? 1.469 -3.448 -4.768 1.00 94.38 93 TRP A C 1
ATOM 666 O O . TRP A 1 93 ? 2.099 -3.466 -3.717 1.00 94.38 93 TRP A O 1
ATOM 676 N N . CYS A 1 94 ? 0.474 -4.315 -5.013 1.00 95.69 94 CYS A N 1
ATOM 677 C CA . CYS A 1 94 ? 0.087 -5.377 -4.073 1.00 95.69 94 CYS A CA 1
ATOM 678 C C . CYS A 1 94 ? 1.262 -6.326 -3.774 1.00 95.69 94 CYS A C 1
ATOM 680 O O . CYS A 1 94 ? 1.555 -6.598 -2.612 1.00 95.69 94 CYS A O 1
ATOM 682 N N . SER A 1 95 ? 1.961 -6.803 -4.810 1.00 95.19 95 SER A N 1
ATOM 683 C CA . SER A 1 95 ? 3.115 -7.706 -4.685 1.00 95.19 95 SER A CA 1
ATOM 684 C C . SER A 1 95 ? 4.299 -7.032 -3.997 1.00 95.19 95 SER A C 1
ATOM 686 O O . SER A 1 95 ? 4.868 -7.585 -3.056 1.00 95.19 95 SER A O 1
ATOM 688 N N . GLN A 1 96 ? 4.635 -5.814 -4.425 1.00 94.00 96 GLN A N 1
ATOM 689 C CA . GLN A 1 96 ? 5.728 -5.028 -3.845 1.00 94.00 96 GLN A CA 1
ATOM 690 C C . GLN A 1 96 ? 5.457 -4.699 -2.371 1.00 94.00 96 GLN A C 1
ATOM 692 O O . GLN A 1 96 ? 6.334 -4.853 -1.523 1.00 94.00 96 GLN A O 1
ATOM 697 N N . SER A 1 97 ? 4.215 -4.338 -2.044 1.00 94.44 97 SER A N 1
ATOM 698 C CA . SER A 1 97 ? 3.796 -4.076 -0.667 1.00 94.44 97 SER A CA 1
ATOM 699 C C . SER A 1 97 ? 3.826 -5.322 0.195 1.00 94.44 97 SER A C 1
ATOM 701 O O . SER A 1 97 ? 4.256 -5.254 1.342 1.00 94.44 97 SER A O 1
ATOM 703 N N . LYS A 1 98 ? 3.415 -6.471 -0.349 1.00 93.31 98 LYS A N 1
ATOM 704 C CA . LYS A 1 98 ? 3.489 -7.744 0.365 1.00 93.31 98 LYS A CA 1
ATOM 705 C C . LYS A 1 98 ? 4.924 -8.076 0.737 1.00 93.31 98 LYS A C 1
ATOM 707 O O . LYS A 1 98 ? 5.188 -8.355 1.900 1.00 93.31 98 LYS A O 1
ATOM 712 N N . LEU A 1 99 ? 5.843 -7.962 -0.218 1.00 91.00 99 LEU A N 1
ATOM 713 C CA . LEU A 1 99 ? 7.264 -8.171 0.030 1.00 91.00 99 LEU A CA 1
ATOM 714 C C . LEU A 1 99 ? 7.796 -7.203 1.096 1.00 91.00 99 LEU A C 1
ATOM 716 O O . LEU A 1 99 ? 8.403 -7.643 2.064 1.00 91.00 99 LEU A O 1
ATOM 720 N N . ALA A 1 100 ? 7.524 -5.904 0.961 1.00 90.75 10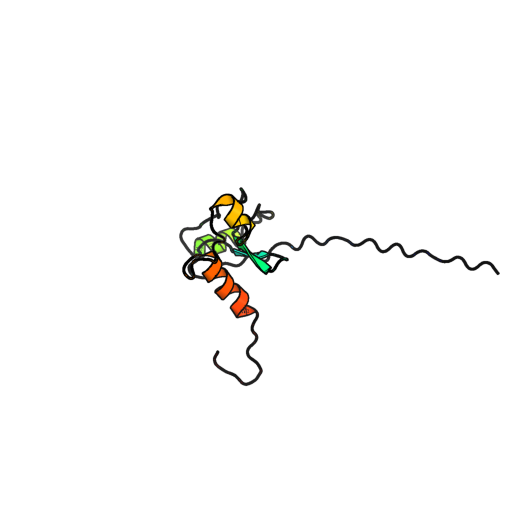0 ALA A N 1
ATOM 721 C CA . ALA A 1 100 ? 8.042 -4.889 1.876 1.00 90.75 100 ALA A CA 1
ATOM 722 C C . ALA A 1 100 ? 7.486 -5.014 3.305 1.00 90.75 100 ALA A C 1
ATOM 724 O O . ALA A 1 100 ? 8.228 -4.857 4.272 1.00 90.75 100 ALA A O 1
ATOM 725 N N . LEU A 1 101 ? 6.188 -5.297 3.452 1.00 89.38 101 LEU A N 1
ATOM 726 C CA . LEU A 1 101 ? 5.541 -5.393 4.762 1.00 89.38 101 LEU A CA 1
ATOM 727 C C . LEU A 1 101 ? 5.810 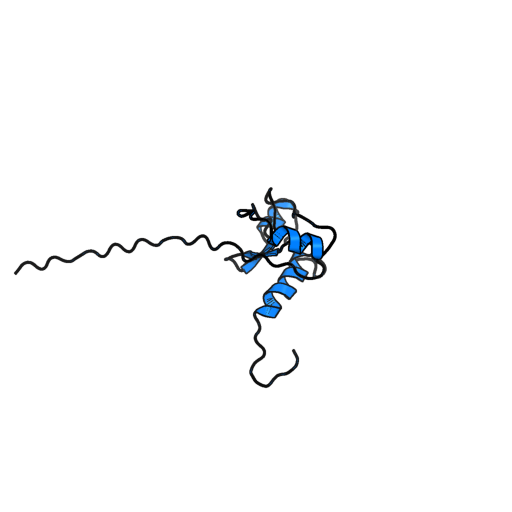-6.731 5.458 1.00 89.38 101 LEU A C 1
ATOM 729 O O . LEU A 1 101 ? 5.880 -6.757 6.683 1.00 89.38 101 LEU A O 1
ATOM 733 N N . GLN A 1 102 ? 5.992 -7.819 4.704 1.00 82.25 102 GLN A N 1
ATOM 734 C CA . GLN A 1 102 ? 6.302 -9.138 5.267 1.00 82.25 102 GLN A CA 1
ATOM 735 C C . GLN A 1 102 ? 7.804 -9.351 5.494 1.00 82.25 102 GLN A C 1
ATOM 737 O O . GLN A 1 102 ? 8.168 -10.129 6.370 1.00 82.25 102 GLN A O 1
ATOM 742 N N . ALA A 1 103 ? 8.685 -8.629 4.789 1.00 68.12 103 ALA A N 1
ATOM 743 C CA . ALA A 1 103 ? 10.125 -8.649 5.062 1.00 68.12 103 ALA A CA 1
ATOM 744 C C . ALA A 1 103 ? 10.457 -8.193 6.493 1.00 68.12 103 ALA A C 1
ATOM 746 O O . ALA A 1 103 ? 11.381 -8.717 7.101 1.00 68.12 103 ALA A O 1
ATOM 747 N N . GLY A 1 104 ? 9.670 -7.274 7.066 1.00 58.06 104 GLY A N 1
ATOM 748 C CA . GLY A 1 104 ? 9.813 -6.861 8.467 1.00 58.06 104 GLY A CA 1
ATOM 749 C C . GLY A 1 104 ? 9.322 -7.891 9.492 1.00 58.06 104 GLY A C 1
ATOM 750 O O . GLY A 1 104 ? 9.447 -7.650 10.687 1.00 58.06 104 GLY A O 1
ATOM 751 N N . GLN A 1 105 ? 8.740 -9.005 9.042 1.00 59.81 105 GLN A N 1
ATOM 752 C CA . GLN A 1 105 ? 8.203 -10.074 9.887 1.00 59.81 105 GLN A CA 1
ATOM 753 C C . GLN A 1 105 ? 9.105 -11.320 9.894 1.00 59.81 105 GLN A C 1
ATOM 755 O O . GLN A 1 105 ? 8.835 -12.273 10.622 1.00 59.81 105 GLN A O 1
ATOM 760 N N . TRP A 1 106 ? 10.184 -11.303 9.102 1.00 53.31 106 TRP A N 1
ATOM 761 C CA . TRP A 1 106 ? 11.296 -12.237 9.218 1.00 53.31 106 TRP A CA 1
ATOM 762 C C . TRP A 1 106 ? 12.381 -11.587 10.077 1.00 53.31 106 TRP A C 1
ATOM 764 O O . TRP A 1 106 ? 13.081 -10.674 9.645 1.00 53.31 106 TRP A O 1
ATOM 774 N N . GLU A 1 107 ? 12.482 -12.028 11.325 1.00 62.19 107 GLU A N 1
ATOM 775 C CA . GLU A 1 107 ? 13.606 -11.676 12.186 1.00 62.19 107 GLU A CA 1
ATOM 776 C C . GLU A 1 107 ? 14.821 -12.491 11.730 1.00 62.19 107 GLU A C 1
ATOM 778 O O . GLU A 1 107 ? 14.733 -13.716 11.602 1.00 62.19 107 GLU A O 1
ATOM 783 N N . CYS A 1 108 ? 15.956 -11.831 11.473 1.00 62.94 108 CYS A N 1
ATOM 784 C CA . CYS A 1 108 ? 17.215 -12.544 11.274 1.00 62.94 108 CYS A CA 1
ATOM 785 C C . CYS A 1 108 ? 17.481 -13.393 12.526 1.00 62.94 108 CYS A C 1
ATOM 787 O O . CYS A 1 108 ? 17.544 -12.823 13.619 1.00 62.94 108 CYS A O 1
ATOM 789 N N . PRO A 1 109 ? 17.670 -14.718 12.409 1.00 73.06 109 PRO A N 1
ATOM 790 C CA . PRO A 1 109 ? 18.141 -15.510 13.533 1.00 73.06 109 PRO A CA 1
ATOM 791 C C . PRO A 1 109 ? 19.462 -14.935 14.052 1.00 73.06 109 PRO A C 1
ATOM 793 O O . PRO A 1 109 ? 20.308 -14.510 13.254 1.00 73.06 109 PRO A O 1
ATOM 796 N N . ASP A 1 110 ? 19.640 -14.927 15.374 1.00 75.00 110 ASP A N 1
ATOM 797 C CA . ASP A 1 110 ? 20.851 -14.410 16.011 1.00 75.00 110 ASP A CA 1
ATOM 798 C C . ASP A 1 110 ? 22.115 -14.955 15.320 1.00 75.00 110 ASP A C 1
ATOM 800 O O . ASP A 1 110 ? 22.325 -16.166 15.220 1.00 75.00 110 ASP A O 1
ATOM 804 N N . GLY A 1 111 ? 22.964 -14.044 14.833 1.00 68.94 111 GLY A N 1
ATOM 805 C CA . GLY A 1 111 ? 24.243 -14.375 14.196 1.00 68.94 111 GLY A CA 1
ATOM 806 C C . GLY A 1 111 ? 24.251 -14.440 12.663 1.00 68.94 111 GLY A C 1
ATOM 807 O O . GLY A 1 111 ? 25.315 -14.687 12.095 1.00 68.94 111 GLY A O 1
ATOM 808 N N . ILE A 1 112 ? 23.134 -14.175 11.975 1.00 70.38 112 ILE A N 1
ATOM 809 C CA . ILE A 1 112 ? 23.092 -14.058 10.506 1.00 70.38 112 ILE A CA 1
ATOM 810 C C . ILE A 1 112 ? 22.935 -12.584 10.107 1.00 70.38 112 ILE A C 1
ATOM 812 O O . ILE A 1 112 ? 21.912 -11.956 10.365 1.00 70.38 112 ILE A O 1
ATOM 816 N N . LEU A 1 113 ? 23.977 -12.017 9.487 1.00 61.97 113 LEU A N 1
ATOM 817 C CA . LEU A 1 113 ? 24.060 -10.587 9.150 1.00 61.97 113 LEU A CA 1
ATOM 818 C C . LEU A 1 113 ? 23.525 -10.230 7.752 1.00 61.97 113 LEU A C 1
ATOM 820 O O . LEU A 1 113 ? 23.555 -9.057 7.383 1.00 61.97 113 LEU A O 1
ATOM 824 N N . THR A 1 114 ? 23.041 -11.200 6.972 1.00 57.97 114 THR A N 1
ATOM 825 C CA . THR A 1 114 ? 22.483 -10.966 5.628 1.00 57.97 114 THR A CA 1
ATOM 826 C C . THR A 1 114 ? 21.405 -12.001 5.279 1.00 57.97 114 THR A C 1
ATOM 828 O O . THR A 1 114 ? 21.570 -13.154 5.681 1.00 57.97 114 THR A O 1
ATOM 831 N N . PRO A 1 115 ? 20.340 -11.622 4.542 1.00 60.09 115 PRO A N 1
ATOM 832 C CA . PRO A 1 115 ? 19.349 -12.564 4.014 1.00 60.09 115 PRO A CA 1
ATOM 833 C C . PRO A 1 115 ? 19.942 -13.559 3.007 1.00 60.09 115 PRO A C 1
ATOM 835 O O . PRO A 1 115 ? 20.979 -13.232 2.380 1.00 60.09 115 PRO A O 1
#

pLDDT: mean 81.64, std 15.66, range [41.91, 96.75]

Radius of gyration: 19.54 Å; chains: 1; bounding box: 51×41×64 Å

Foldseek 3Di:
DDDDDDDDDDDDDPPPPAFPWDQDPPLQFTWGQDPVRWIWTFAAPLADHPHDPDSVRRVVVVVDPDPDGSTNTAAPSNCVRPVHSQCVDCPGSRNVVSCVVCVVVDDDPPPDPDD

Secondary structure (DSSP, 8-state):
---------------------B--TTT-S-EEE-TTS-EEE-BSSSSSB---SSHHHHHHHHHS--PPP--EETTHHHHHHHSS-S-SSTTSHHHHHHHHHHHTTSPPPTT----

Organism: Achlya hypogyna (NCBI:txid1202772)